Protein AF-A0A7K3YJY3-F1 (afdb_monomer_lite)

Structure (mmCIF, N/CA/C/O backbone):
data_AF-A0A7K3YJY3-F1
#
_entry.id   AF-A0A7K3YJY3-F1
#
loop_
_atom_site.group_PDB
_atom_site.id
_atom_site.type_symbol
_atom_site.label_atom_id
_atom_site.label_alt_id
_atom_site.label_comp_id
_atom_site.label_asym_id
_atom_site.label_entity_id
_atom_site.label_seq_id
_atom_site.pdbx_PDB_ins_code
_atom_site.Cartn_x
_atom_site.Cartn_y
_atom_site.Cartn_z
_atom_site.occupancy
_atom_site.B_iso_or_equiv
_atom_site.auth_seq_id
_atom_site.auth_comp_id
_atom_site.auth_asym_id
_atom_site.auth_atom_id
_atom_site.pdbx_PDB_model_num
ATOM 1 N N . MET A 1 1 ? -4.922 -0.143 19.208 1.00 69.62 1 MET A N 1
ATOM 2 C CA . MET A 1 1 ? -3.668 0.540 18.797 1.00 69.62 1 MET A CA 1
ATOM 3 C C . MET A 1 1 ? -2.602 -0.474 18.361 1.00 69.6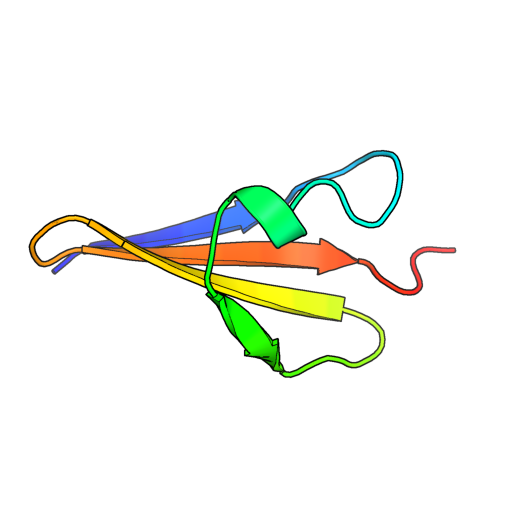2 1 MET A C 1
ATOM 5 O O . MET A 1 1 ? -1.473 -0.478 18.845 1.00 69.62 1 MET A O 1
ATOM 9 N N . GLY A 1 2 ? -2.972 -1.359 17.436 1.00 88.44 2 GLY A N 1
ATOM 10 C CA . GLY A 1 2 ? -2.049 -2.246 16.739 1.00 88.44 2 GLY A CA 1
ATOM 11 C C . GLY A 1 2 ? -1.542 -1.596 15.454 1.00 88.44 2 GLY A C 1
ATOM 12 O O . GLY A 1 2 ? -2.294 -0.919 14.749 1.00 88.44 2 GLY A O 1
ATOM 13 N N . AS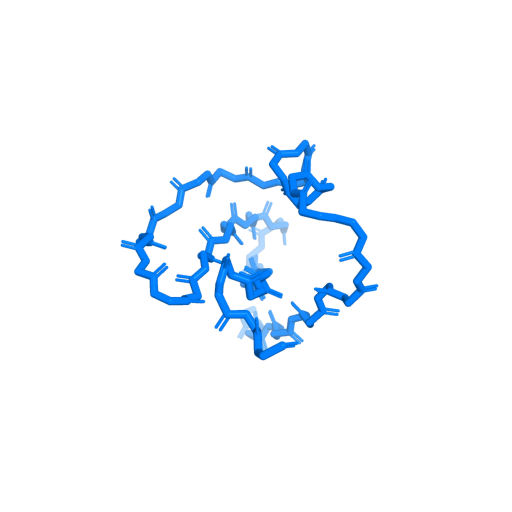N A 1 3 ? -0.267 -1.825 15.149 1.00 94.12 3 ASN A N 1
ATOM 14 C CA . ASN A 1 3 ? 0.337 -1.441 13.879 1.00 94.12 3 ASN A CA 1
ATOM 15 C C . ASN A 1 3 ? 0.551 -2.710 13.054 1.00 94.12 3 ASN A C 1
ATOM 17 O O . ASN A 1 3 ? 1.328 -3.579 13.454 1.00 94.12 3 ASN A O 1
ATOM 21 N N . LEU A 1 4 ? -0.143 -2.816 11.922 1.00 95.19 4 LEU A N 1
ATOM 22 C CA . LEU A 1 4 ? -0.026 -3.943 11.000 1.00 95.19 4 LEU A CA 1
ATOM 23 C C . LEU A 1 4 ? 0.626 -3.477 9.699 1.00 95.19 4 LEU A C 1
ATOM 25 O O . LEU A 1 4 ? 0.120 -2.577 9.035 1.00 95.19 4 LEU A O 1
ATOM 29 N N . ASN A 1 5 ? 1.720 -4.127 9.311 1.00 96.06 5 ASN A N 1
ATOM 30 C CA . ASN A 1 5 ? 2.353 -3.913 8.014 1.00 96.06 5 ASN A CA 1
ATOM 31 C C . ASN A 1 5 ? 1.980 -5.062 7.074 1.00 96.06 5 ASN A C 1
ATOM 33 O O . ASN A 1 5 ? 2.107 -6.229 7.450 1.00 96.06 5 ASN A O 1
ATOM 37 N N . VAL A 1 6 ? 1.531 -4.737 5.864 1.00 95.38 6 VAL A N 1
ATOM 38 C CA . VAL A 1 6 ? 1.111 -5.715 4.850 1.00 95.38 6 VAL A CA 1
ATOM 39 C C . VAL A 1 6 ? 1.892 -5.462 3.570 1.00 95.38 6 VAL A C 1
ATOM 41 O O . VAL A 1 6 ? 1.790 -4.383 2.999 1.00 95.38 6 VAL A O 1
ATOM 44 N N . ALA A 1 7 ? 2.646 -6.453 3.099 1.00 94.50 7 ALA A N 1
ATOM 45 C CA . ALA A 1 7 ? 3.303 -6.387 1.798 1.00 94.50 7 ALA A CA 1
ATOM 46 C C . ALA A 1 7 ? 2.372 -6.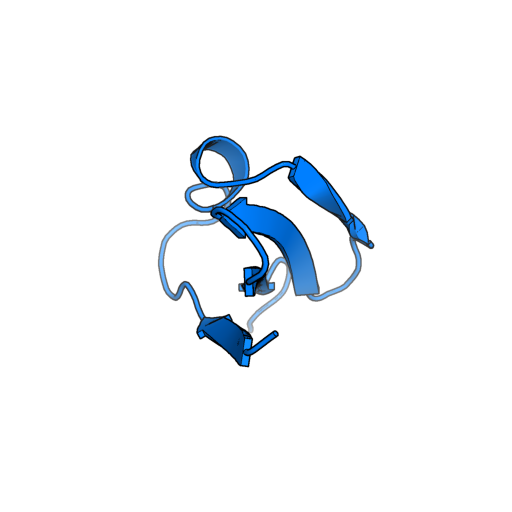924 0.705 1.00 94.50 7 ALA A C 1
ATOM 48 O O . ALA A 1 7 ? 1.817 -8.017 0.837 1.00 94.50 7 ALA A O 1
ATOM 49 N N . VAL A 1 8 ? 2.222 -6.168 -0.379 1.00 92.88 8 VAL A N 1
ATOM 50 C CA . VAL A 1 8 ? 1.492 -6.581 -1.580 1.00 92.88 8 VAL A CA 1
ATOM 51 C C . VAL A 1 8 ? 2.516 -6.868 -2.667 1.00 92.88 8 VAL A C 1
ATOM 53 O O . VAL A 1 8 ? 3.210 -5.964 -3.124 1.00 92.88 8 VAL A O 1
ATOM 56 N N . LEU A 1 9 ? 2.615 -8.136 -3.062 1.00 90.69 9 LEU A N 1
ATOM 57 C CA . LEU A 1 9 ? 3.506 -8.598 -4.123 1.00 90.69 9 LEU A CA 1
ATOM 58 C C . LEU A 1 9 ? 2.658 -9.051 -5.313 1.00 90.69 9 LEU A C 1
ATOM 60 O O . LEU A 1 9 ? 1.773 -9.892 -5.157 1.00 90.69 9 LEU A O 1
ATOM 64 N N . GLY A 1 10 ? 2.908 -8.481 -6.488 1.00 84.38 10 GLY A N 1
ATOM 65 C CA . GLY A 1 10 ? 2.108 -8.717 -7.686 1.00 84.38 10 GLY A CA 1
ATOM 66 C C . GLY A 1 10 ? 2.165 -7.530 -8.650 1.00 84.38 10 GLY A C 1
ATOM 67 O O . GLY A 1 10 ? 3.066 -6.698 -8.535 1.00 84.38 10 GLY A O 1
ATOM 68 N N . PRO A 1 11 ? 1.225 -7.439 -9.607 1.00 84.25 11 PRO A N 1
ATOM 69 C CA . PRO A 1 11 ? 1.139 -6.304 -10.519 1.00 84.25 11 PRO A CA 1
ATOM 70 C C . PRO A 1 11 ? 0.994 -4.976 -9.767 1.00 84.25 11 PRO A C 1
ATOM 72 O O . PRO A 1 11 ? 0.197 -4.868 -8.834 1.00 84.25 11 PRO A O 1
ATOM 75 N N . ALA A 1 12 ? 1.749 -3.966 -10.202 1.00 86.81 12 ALA A N 1
ATOM 76 C CA . ALA A 1 12 ? 1.732 -2.645 -9.588 1.00 86.81 12 ALA A CA 1
ATOM 77 C C . ALA A 1 12 ? 0.343 -1.991 -9.663 1.00 86.81 12 ALA A C 1
ATOM 79 O O . ALA A 1 12 ? -0.366 -2.099 -10.669 1.00 86.81 12 ALA A O 1
ATOM 80 N N . GLY A 1 13 ? -0.014 -1.254 -8.611 1.00 89.00 13 GLY A N 1
ATOM 81 C CA . GLY A 1 13 ? -1.251 -0.490 -8.538 1.00 89.00 13 GLY A CA 1
ATOM 82 C C . GLY A 1 13 ? -2.453 -1.275 -8.021 1.00 89.00 13 GLY A C 1
ATOM 83 O O . GLY A 1 13 ? -3.562 -0.754 -8.110 1.00 89.00 13 GLY A O 1
ATOM 84 N N . TYR A 1 14 ? -2.274 -2.477 -7.468 1.00 91.31 14 TYR A N 1
ATOM 85 C CA . TYR A 1 14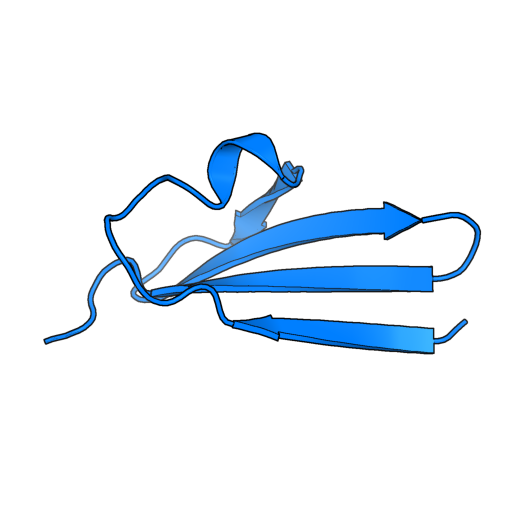 ? -3.349 -3.166 -6.745 1.00 91.31 14 TYR A CA 1
ATOM 86 C C . TYR A 1 14 ? -3.630 -2.479 -5.403 1.00 91.31 14 TYR A C 1
ATOM 88 O O . TYR A 1 14 ? -4.784 -2.280 -5.021 1.00 91.31 14 TYR A O 1
ATOM 96 N N . ALA A 1 15 ? -2.582 -2.054 -4.693 1.00 92.56 15 ALA A N 1
ATOM 97 C CA . ALA A 1 15 ? -2.725 -1.486 -3.355 1.00 92.56 15 ALA A CA 1
ATOM 98 C C . ALA A 1 15 ? -3.391 -0.094 -3.337 1.00 92.56 15 ALA A C 1
ATOM 100 O O . ALA A 1 15 ? -3.874 0.337 -2.286 1.00 92.56 15 ALA A O 1
ATOM 101 N N . LYS A 1 16 ? -3.500 0.577 -4.494 1.00 92.44 16 LYS A N 1
ATOM 102 C CA . LYS A 1 16 ? -4.143 1.897 -4.634 1.00 92.44 16 LYS A CA 1
ATOM 103 C C . LYS A 1 16 ? -5.611 1.914 -4.216 1.00 92.44 16 LYS A C 1
ATOM 105 O O . LYS A 1 16 ? -6.089 2.936 -3.734 1.00 92.44 16 LYS A O 1
ATOM 110 N N . ASP A 1 17 ? -6.299 0.788 -4.390 1.00 92.44 17 ASP A N 1
ATOM 111 C CA . ASP A 1 17 ? -7.729 0.666 -4.111 1.00 92.44 17 ASP A CA 1
ATOM 112 C C . ASP A 1 17 ? -7.987 0.187 -2.666 1.00 92.44 17 ASP A C 1
ATOM 114 O O . ASP A 1 17 ? -9.130 0.140 -2.215 1.00 92.44 17 ASP A O 1
ATOM 118 N N . LEU A 1 18 ? -6.928 -0.146 -1.913 1.00 91.81 18 LEU A N 1
ATOM 119 C CA . LEU A 1 18 ? -7.011 -0.691 -0.552 1.00 91.81 18 LEU A CA 1
ATOM 120 C C . LEU A 1 18 ? -6.771 0.345 0.553 1.00 91.81 18 LEU A C 1
ATOM 122 O O . LEU A 1 18 ? -7.110 0.102 1.714 1.00 91.81 18 LEU A O 1
ATOM 126 N N . GLY A 1 19 ? -6.167 1.486 0.228 1.00 92.56 19 GLY A N 1
ATOM 127 C CA . GLY A 1 19 ? -5.804 2.491 1.219 1.00 92.56 19 GLY A CA 1
ATOM 128 C C . GLY A 1 19 ? -5.487 3.850 0.612 1.00 92.56 19 GLY A C 1
ATOM 129 O O . GLY A 1 19 ? -5.424 4.033 -0.601 1.00 92.56 19 GLY A O 1
ATOM 130 N N . LYS A 1 20 ? -5.263 4.837 1.479 1.00 95.69 20 LYS A N 1
ATOM 131 C CA . LYS A 1 20 ? -4.905 6.188 1.053 1.00 95.69 20 LYS A CA 1
ATOM 132 C C . LYS A 1 20 ? -3.421 6.242 0.703 1.00 95.69 20 LYS A C 1
ATOM 134 O O . LYS A 1 20 ? -2.585 5.994 1.574 1.00 95.69 20 LYS A O 1
ATOM 139 N N . LYS A 1 21 ? -3.104 6.617 -0.540 1.00 94.50 21 LYS A N 1
ATOM 140 C CA . LYS A 1 21 ? -1.720 6.802 -0.999 1.00 94.50 21 LYS A CA 1
ATOM 141 C C . LYS A 1 21 ? -0.981 7.788 -0.088 1.00 94.50 21 LYS A C 1
ATOM 143 O O . LYS A 1 21 ? -1.480 8.879 0.197 1.00 94.50 21 LYS A O 1
ATOM 148 N N . GLY A 1 22 ? 0.168 7.352 0.411 1.00 92.50 22 GLY A N 1
ATOM 149 C CA . GLY A 1 22 ? 1.091 8.120 1.234 1.00 92.50 22 GLY A CA 1
ATOM 150 C C . GLY A 1 22 ? 2.377 8.409 0.468 1.00 92.50 22 GLY A C 1
ATOM 151 O O . GLY A 1 22 ? 2.334 8.852 -0.677 1.00 92.50 22 GLY A O 1
ATOM 152 N N . THR A 1 23 ? 3.516 8.163 1.112 1.00 91.94 23 THR A N 1
ATOM 153 C CA . THR A 1 23 ? 4.840 8.347 0.510 1.00 91.94 23 THR A CA 1
ATOM 154 C C . THR A 1 23 ? 5.052 7.377 -0.650 1.00 91.94 23 THR A C 1
ATOM 156 O O . THR A 1 23 ? 4.768 6.185 -0.531 1.00 91.94 23 THR A O 1
ATOM 159 N N . GLU A 1 24 ? 5.577 7.898 -1.754 1.00 91.88 24 GLU A N 1
ATOM 160 C CA . GLU A 1 24 ? 5.920 7.148 -2.960 1.00 91.88 24 GLU A CA 1
ATOM 161 C C . GLU A 1 24 ? 7.395 7.381 -3.296 1.00 91.88 24 GLU A C 1
ATOM 163 O O . GLU A 1 24 ? 7.837 8.516 -3.481 1.0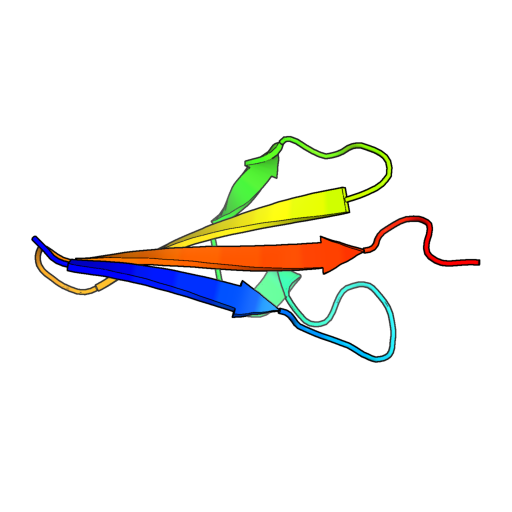0 91.88 24 GLU A O 1
ATOM 168 N N . SER A 1 25 ? 8.152 6.290 -3.347 1.00 88.12 25 SER A N 1
ATOM 169 C CA . SER A 1 25 ? 9.524 6.225 -3.850 1.00 88.12 25 SER A CA 1
ATOM 170 C C . SER A 1 25 ? 9.698 4.896 -4.602 1.00 88.12 25 SER A C 1
ATOM 172 O O . SER A 1 25 ? 8.785 4.465 -5.311 1.00 88.12 25 SER A O 1
ATOM 174 N N . ASP A 1 26 ? 10.817 4.192 -4.424 1.00 88.62 26 ASP A N 1
ATOM 175 C CA . ASP A 1 26 ? 10.976 2.807 -4.891 1.00 88.62 26 ASP A CA 1
ATOM 176 C C . ASP A 1 26 ? 9.951 1.851 -4.245 1.00 88.62 26 ASP A C 1
ATOM 178 O O . ASP A 1 26 ? 9.666 0.774 -4.770 1.00 88.62 26 ASP A O 1
ATOM 182 N N . ILE A 1 27 ? 9.344 2.278 -3.135 1.00 91.88 27 ILE A N 1
ATOM 183 C CA . ILE A 1 27 ? 8.223 1.632 -2.457 1.00 91.88 27 ILE A CA 1
ATOM 184 C C . ILE A 1 27 ? 7.109 2.669 -2.277 1.00 91.88 27 ILE A C 1
ATOM 186 O O . ILE A 1 27 ? 7.367 3.816 -1.905 1.00 91.88 27 ILE A O 1
ATOM 190 N N . THR A 1 28 ? 5.866 2.266 -2.517 1.00 94.06 28 THR A N 1
ATOM 191 C CA . THR A 1 28 ? 4.670 3.063 -2.253 1.00 94.06 28 THR A CA 1
ATOM 192 C C . THR A 1 28 ? 3.970 2.556 -1.001 1.00 94.06 28 THR A C 1
ATOM 194 O O . THR A 1 28 ? 3.695 1.364 -0.853 1.00 94.06 28 THR A O 1
ATOM 197 N N . PHE A 1 29 ? 3.649 3.484 -0.104 1.00 95.38 29 PHE A N 1
ATOM 198 C CA . PHE A 1 29 ? 2.867 3.206 1.092 1.00 95.38 29 PHE A CA 1
ATOM 199 C C . PHE A 1 29 ? 1.410 3.615 0.888 1.00 95.38 29 PHE A C 1
ATOM 201 O O . PHE A 1 29 ? 1.127 4.742 0.474 1.00 95.38 29 PHE A O 1
ATOM 208 N N . TYR A 1 30 ? 0.481 2.743 1.266 1.00 95.69 30 TYR A N 1
ATOM 209 C CA . TYR A 1 30 ? -0.939 3.061 1.372 1.00 95.69 30 TYR A CA 1
ATOM 210 C C . TYR A 1 30 ? -1.387 2.859 2.813 1.00 95.69 30 TYR A C 1
ATOM 212 O O . TYR A 1 30 ? -1.182 1.803 3.403 1.00 95.69 30 TYR A O 1
ATOM 220 N N . ASN A 1 31 ? -1.994 3.886 3.395 1.00 95.12 31 ASN A N 1
ATOM 221 C CA . ASN A 1 31 ? -2.416 3.868 4.788 1.00 95.12 31 ASN A CA 1
ATOM 222 C C . ASN A 1 31 ? -3.920 3.632 4.880 1.00 95.12 31 ASN A C 1
ATOM 224 O O . ASN A 1 31 ? -4.712 4.323 4.231 1.00 95.12 31 ASN A O 1
ATOM 228 N N . LEU A 1 32 ? -4.313 2.698 5.735 1.00 94.81 32 LEU A N 1
ATOM 229 C CA . LEU A 1 32 ? -5.701 2.393 6.045 1.00 94.81 32 LEU A CA 1
ATOM 230 C C . LEU A 1 32 ? -5.892 2.455 7.563 1.00 94.81 32 LEU A C 1
ATOM 232 O O . LEU A 1 32 ? -5.197 1.779 8.318 1.00 94.81 32 LEU A O 1
ATOM 236 N N . LYS A 1 33 ? -6.858 3.260 8.014 1.00 93.56 33 LYS 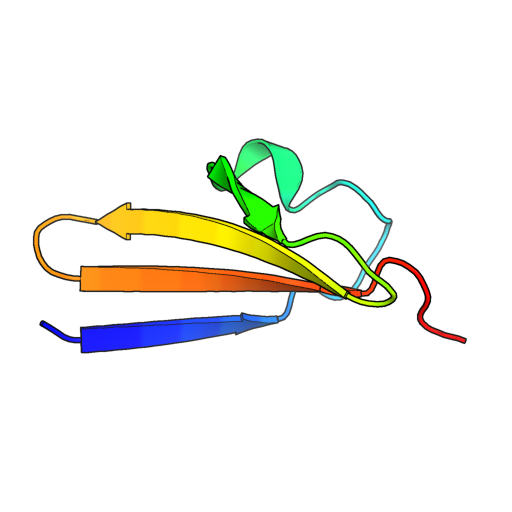A N 1
ATOM 237 C CA . LYS A 1 33 ? -7.314 3.244 9.408 1.00 93.56 33 LYS A CA 1
ATOM 238 C C . LYS A 1 33 ? -8.479 2.276 9.543 1.00 93.56 33 LYS A C 1
ATOM 240 O O . LYS A 1 33 ? -9.459 2.400 8.807 1.00 93.56 33 LYS A O 1
ATOM 245 N N . LYS A 1 34 ? -8.391 1.346 10.492 1.00 91.19 34 LYS A N 1
ATOM 246 C CA . LYS A 1 34 ? -9.463 0.394 10.796 1.00 91.19 34 LYS A CA 1
ATOM 247 C C . LYS A 1 34 ? -9.757 0.433 12.292 1.00 91.19 34 LYS A C 1
ATOM 249 O O . LYS A 1 34 ? -9.062 -0.183 13.089 1.00 91.19 34 LYS A O 1
ATOM 254 N N . GLY A 1 35 ? -10.770 1.213 12.669 1.00 91.69 35 GLY A N 1
ATOM 255 C CA . GLY A 1 35 ? -11.007 1.551 14.073 1.00 91.69 35 GLY A CA 1
ATOM 256 C C . GLY A 1 35 ? -9.820 2.328 14.650 1.00 91.69 35 GLY A C 1
ATOM 257 O O . GLY A 1 35 ? -9.439 3.363 14.104 1.00 91.69 35 GLY A O 1
ATOM 258 N N . GLU A 1 36 ? -9.226 1.805 15.722 1.00 92.94 36 GLU A N 1
ATOM 259 C CA . GLU A 1 36 ? -8.019 2.362 16.355 1.00 92.94 36 GLU A CA 1
ATOM 260 C C . GLU A 1 36 ? -6.704 1.815 15.783 1.00 92.94 36 GLU A C 1
ATOM 262 O O . GLU A 1 36 ? -5.621 2.224 16.213 1.00 92.94 36 GLU A O 1
ATOM 267 N N . ASP A 1 37 ? -6.782 0.868 14.851 1.00 93.12 37 ASP A N 1
ATOM 268 C CA . ASP A 1 37 ? -5.608 0.214 14.294 1.00 93.12 37 ASP A CA 1
ATOM 269 C C . ASP A 1 37 ? -5.178 0.879 12.989 1.00 93.12 37 ASP A C 1
ATOM 271 O O . ASP A 1 37 ? -5.992 1.374 12.194 1.00 93.12 37 ASP A O 1
ATOM 275 N N . THR A 1 38 ? -3.865 0.888 12.775 1.00 93.94 38 THR A N 1
ATOM 276 C CA . THR A 1 38 ? -3.250 1.432 11.565 1.00 93.94 38 THR A CA 1
ATOM 277 C C . THR A 1 38 ? -2.684 0.289 10.744 1.00 93.94 38 THR A C 1
ATOM 279 O O . THR A 1 38 ? -1.873 -0.503 11.232 1.00 93.94 38 THR A O 1
ATOM 282 N N . VAL A 1 39 ? -3.117 0.213 9.488 1.00 96.25 39 VAL A N 1
ATOM 283 C CA . VAL A 1 39 ? -2.598 -0.729 8.503 1.00 96.25 39 VAL A CA 1
ATOM 284 C C . VAL A 1 39 ? -1.777 0.046 7.482 1.00 96.25 39 VAL A C 1
ATOM 286 O O . VAL A 1 39 ? -2.306 0.903 6.770 1.00 96.25 39 VAL A O 1
ATOM 289 N N . THR A 1 40 ? -0.490 -0.273 7.410 1.00 96.50 40 THR A N 1
ATOM 290 C CA . THR A 1 40 ? 0.428 0.253 6.401 1.00 96.50 40 THR A CA 1
ATOM 291 C C . THR A 1 40 ? 0.620 -0.814 5.336 1.00 96.50 40 THR A C 1
ATOM 293 O O . THR A 1 40 ? 1.224 -1.861 5.576 1.00 96.50 40 THR A O 1
ATOM 296 N N . ILE A 1 41 ? 0.077 -0.559 4.156 1.00 96.38 41 ILE A N 1
ATOM 297 C CA . ILE A 1 41 ? 0.195 -1.423 2.990 1.00 96.38 41 ILE A CA 1
ATOM 298 C C . ILE A 1 41 ? 1.412 -0.961 2.193 1.00 96.38 41 ILE A C 1
ATOM 300 O O . ILE A 1 41 ? 1.569 0.227 1.921 1.00 96.38 41 ILE A O 1
ATOM 304 N N . ILE A 1 42 ? 2.276 -1.903 1.846 1.00 95.44 42 ILE A N 1
ATOM 305 C CA . ILE A 1 42 ? 3.583 -1.675 1.244 1.00 95.44 42 ILE A CA 1
ATOM 306 C C . ILE A 1 42 ? 3.573 -2.345 -0.128 1.00 95.44 42 ILE A C 1
ATOM 308 O O . ILE A 1 42 ? 3.499 -3.571 -0.221 1.00 95.44 42 ILE A O 1
ATOM 312 N N . GLU A 1 43 ? 3.630 -1.543 -1.184 1.00 94.38 43 GLU A N 1
ATOM 313 C CA . GLU A 1 43 ? 3.680 -2.001 -2.574 1.00 94.38 43 GLU A CA 1
ATOM 314 C C . GLU A 1 43 ? 5.003 -1.530 -3.191 1.00 94.38 43 GLU A C 1
ATOM 316 O O . GLU A 1 43 ? 5.248 -0.325 -3.248 1.00 94.38 43 GLU A O 1
ATOM 321 N N . PRO A 1 44 ? 5.895 -2.426 -3.630 1.00 91.06 44 PRO A N 1
ATOM 322 C CA . PRO A 1 44 ? 7.118 -2.006 -4.296 1.00 91.06 44 PRO A CA 1
ATOM 323 C C . PRO A 1 44 ? 6.802 -1.416 -5.678 1.00 91.06 44 PRO A C 1
ATOM 325 O O . PRO A 1 44 ? 6.261 -2.093 -6.548 1.00 91.06 44 PRO A O 1
ATOM 328 N N . THR A 1 45 ? 7.158 -0.147 -5.885 1.00 81.81 45 THR A N 1
ATOM 329 C CA . THR A 1 45 ? 6.981 0.577 -7.157 1.00 81.81 45 THR A CA 1
ATOM 330 C C . THR A 1 45 ? 8.108 0.262 -8.140 1.00 81.81 45 THR A C 1
ATOM 332 O O . THR A 1 45 ? 7.920 0.287 -9.355 1.00 81.81 45 THR A O 1
ATOM 335 N N . ARG A 1 46 ? 9.295 -0.020 -7.598 1.00 74.12 46 ARG A N 1
ATOM 336 C CA . ARG A 1 46 ? 10.490 -0.483 -8.306 1.00 74.12 46 ARG A CA 1
ATOM 337 C C . ARG A 1 46 ? 11.075 -1.652 -7.528 1.00 74.12 46 ARG A C 1
ATOM 339 O O . ARG A 1 46 ? 12.050 -1.518 -6.797 1.00 74.12 46 ARG A O 1
ATOM 346 N N . TYR A 1 47 ? 10.424 -2.798 -7.650 1.00 53.97 47 TYR A N 1
ATOM 347 C CA . TYR A 1 47 ? 11.110 -4.066 -7.426 1.00 53.97 47 TYR A CA 1
ATOM 348 C C . TYR A 1 47 ? 11.981 -4.350 -8.666 1.00 53.97 47 TYR A C 1
ATOM 350 O O . TYR A 1 47 ? 11.591 -3.888 -9.744 1.00 53.97 47 TYR A O 1
ATOM 358 N N . PRO A 1 48 ? 13.143 -5.023 -8.564 1.00 59.75 48 PRO A N 1
ATOM 359 C CA . PRO A 1 48 ? 13.807 -5.533 -9.764 1.00 59.75 48 PRO A CA 1
ATOM 360 C C . PRO A 1 48 ? 12.859 -6.392 -10.611 1.00 59.75 48 PRO A C 1
ATOM 362 O O . PRO A 1 48 ? 11.975 -7.062 -10.022 1.00 59.75 48 PRO A O 1
#

Sequence (48 aa):
MGNLNVAVLGPAGYAKDLGKKGTESDITFYNLKKGEDTVTIIEPTRYP

Foldseek 3Di:
DEEAEAEDDDDPPPCVVVACWDDDDQKTWGWDDDPPYIYTYIYGPDDD

pLDDT: mean 90.02, std 8.68, range [53.97, 96.5]

Radius of gyration: 10.57 Å; chains: 1; bounding box: 25×17×29 Å

Secondary structure (DSSP, 8-state):
--EEEEE--SSTTSGGGTSEEEEESSEEEEEEEETTEEEEEEEESS--